Protein AF-A0A165S996-F1 (afdb_monomer_lite)

Secondary structure (DSSP, 8-state):
---PPP--------------------EE-TTT--EESSHHHHHHHHHHHS----EE--STT---EESSHHHHHHHHTT-

Organism: NCBI:txid1314782

Sequence (79 aa):
INVARPQVTTPAIKQASEKRREKPAPHVCEVCGSTFTRKANLIGHMTAHEGKRPYQCEYIGCSKAFARMNDLKRHQRIH

Radius of gyration: 21.16 Å; chains: 1; bounding box: 30×63×46 Å

Foldseek 3Di:
DDDDDDDDDDDPDPDDDDPDPPPPQVQADPVPRDGHVDPQVSQLVVCVVVVDQPAAAPDPPGGDGHSHPVVNVVVVVVD

Structure (mmCIF, N/CA/C/O backbone):
data_AF-A0A165S996-F1
#
_entry.id   AF-A0A165S996-F1
#
loop_
_atom_site.group_PDB
_atom_site.id
_atom_site.type_symbol
_atom_site.label_atom_id
_atom_site.label_alt_id
_atom_site.label_comp_id
_atom_site.label_asym_id
_atom_site.label_entity_id
_atom_site.label_seq_id
_atom_site.pdbx_PDB_ins_code
_atom_site.Cartn_x
_atom_site.Cartn_y
_atom_site.Cartn_z
_atom_site.occupancy
_atom_site.B_iso_or_equiv
_atom_site.auth_seq_id
_atom_site.auth_comp_id
_atom_site.auth_asym_id
_atom_site.auth_atom_id
_atom_site.pdbx_PDB_model_num
ATOM 1 N N . ILE A 1 1 ? 10.378 -53.131 -0.408 1.00 46.44 1 ILE A N 1
ATOM 2 C CA . ILE A 1 1 ? 11.043 -52.634 0.820 1.00 46.44 1 ILE A CA 1
ATOM 3 C C . ILE A 1 1 ? 10.434 -51.264 1.112 1.00 46.44 1 ILE A C 1
ATOM 5 O O . ILE A 1 1 ? 10.812 -50.294 0.472 1.00 46.44 1 ILE A O 1
ATOM 9 N N . ASN A 1 2 ? 9.396 -51.204 1.954 1.00 36.09 2 ASN A N 1
ATOM 10 C CA . ASN A 1 2 ? 8.745 -49.942 2.322 1.00 36.09 2 ASN A CA 1
ATOM 11 C C . ASN A 1 2 ? 9.608 -49.242 3.372 1.00 36.09 2 ASN A C 1
ATOM 13 O O . ASN A 1 2 ? 9.610 -49.644 4.532 1.00 36.09 2 ASN A O 1
ATOM 17 N N . VAL A 1 3 ? 10.354 -48.215 2.969 1.00 44.25 3 VAL A N 1
ATOM 18 C CA . VAL A 1 3 ? 11.098 -47.376 3.913 1.00 44.25 3 VAL A CA 1
ATOM 19 C C . VAL A 1 3 ? 10.152 -46.280 4.399 1.00 44.25 3 VAL A C 1
ATOM 21 O O . VAL A 1 3 ? 9.904 -45.296 3.704 1.00 44.25 3 VAL A O 1
ATOM 24 N N . ALA A 1 4 ? 9.563 -46.491 5.576 1.00 46.91 4 ALA A N 1
ATOM 25 C CA . ALA A 1 4 ? 8.745 -45.496 6.255 1.00 46.91 4 ALA A CA 1
ATOM 26 C C . ALA A 1 4 ? 9.619 -44.298 6.668 1.00 46.91 4 ALA A C 1
ATOM 28 O O . ALA A 1 4 ? 10.642 -44.451 7.334 1.00 46.91 4 ALA A O 1
ATOM 29 N N . ARG A 1 5 ? 9.216 -43.096 6.252 1.00 44.84 5 ARG A N 1
ATOM 30 C CA . ARG A 1 5 ? 9.861 -41.826 6.604 1.00 44.84 5 ARG A CA 1
ATOM 31 C C . ARG A 1 5 ? 9.548 -41.479 8.071 1.00 44.84 5 ARG A C 1
ATOM 33 O O . ARG A 1 5 ? 8.370 -41.483 8.427 1.00 44.84 5 ARG A O 1
ATOM 40 N N . PRO A 1 6 ? 10.538 -41.152 8.922 1.00 48.22 6 PRO A N 1
ATOM 41 C CA . PRO A 1 6 ? 10.259 -40.750 10.295 1.00 48.22 6 PRO A CA 1
ATOM 42 C C . PRO A 1 6 ? 9.630 -39.349 10.327 1.00 48.22 6 PRO A C 1
ATOM 44 O O . PRO A 1 6 ? 10.166 -38.392 9.766 1.00 48.22 6 PRO A O 1
ATOM 47 N N . GLN A 1 7 ? 8.477 -39.244 10.986 1.00 43.19 7 GLN A N 1
ATOM 48 C CA . GLN A 1 7 ? 7.775 -37.990 11.255 1.00 43.19 7 GLN A CA 1
ATOM 49 C C . GLN A 1 7 ? 8.464 -37.295 12.437 1.00 43.19 7 GLN A C 1
ATOM 51 O O . GLN A 1 7 ? 8.319 -37.716 13.582 1.00 43.19 7 GLN A O 1
ATOM 56 N N . VAL A 1 8 ? 9.235 -36.240 12.168 1.00 49.12 8 VAL A N 1
ATOM 57 C CA . VAL A 1 8 ? 9.824 -35.399 13.218 1.00 49.12 8 VAL A CA 1
ATOM 58 C C . VAL A 1 8 ? 8.758 -34.408 13.683 1.00 49.12 8 VAL A C 1
ATOM 60 O O . VAL A 1 8 ? 8.464 -33.430 12.999 1.00 49.12 8 VAL A O 1
ATOM 63 N N . THR A 1 9 ? 8.148 -34.668 14.836 1.00 44.38 9 THR A N 1
ATOM 64 C CA . THR A 1 9 ? 7.232 -33.735 15.500 1.00 44.38 9 THR A CA 1
ATOM 65 C C . THR A 1 9 ? 8.045 -32.682 16.249 1.00 44.38 9 THR A C 1
ATOM 67 O O . THR A 1 9 ? 8.581 -32.954 17.323 1.00 44.38 9 THR A O 1
ATOM 70 N N . THR A 1 10 ? 8.164 -31.478 15.696 1.00 49.72 10 THR A N 1
ATOM 71 C CA . THR A 1 10 ? 8.713 -30.327 16.424 1.00 49.72 10 THR A CA 1
ATOM 72 C C . THR A 1 10 ? 7.610 -29.649 17.251 1.00 49.72 10 THR A C 1
ATOM 74 O O . THR A 1 10 ? 6.524 -29.392 16.728 1.00 49.72 10 THR A O 1
ATOM 77 N N . PRO A 1 11 ? 7.838 -29.331 18.540 1.00 46.50 11 PRO A N 1
ATOM 78 C CA . PRO A 1 11 ? 6.883 -28.570 19.336 1.00 46.50 11 PRO A CA 1
ATOM 79 C C . PRO A 1 11 ? 7.049 -27.076 19.024 1.00 46.50 11 PRO A C 1
ATOM 81 O O . PRO A 1 11 ? 8.041 -26.453 19.403 1.00 46.50 11 PRO A O 1
ATOM 84 N N . ALA A 1 12 ? 6.089 -26.479 18.317 1.00 49.50 12 ALA A N 1
ATOM 85 C CA . ALA A 1 12 ? 6.110 -25.048 18.022 1.00 49.50 12 ALA A CA 1
ATOM 86 C C . ALA A 1 12 ? 5.657 -24.229 19.250 1.00 49.50 12 ALA A C 1
ATOM 88 O O . ALA A 1 12 ? 4.472 -24.032 19.500 1.00 49.50 12 ALA A O 1
ATOM 89 N N . ILE A 1 13 ? 6.655 -23.836 20.044 1.00 57.78 13 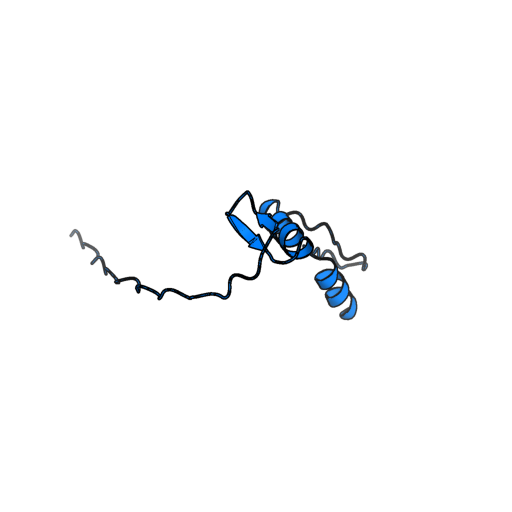ILE A N 1
ATOM 90 C CA . ILE A 1 13 ? 6.795 -22.643 20.897 1.00 57.78 13 ILE A CA 1
ATOM 91 C C . ILE A 1 13 ? 5.487 -21.891 21.227 1.00 57.78 13 ILE A C 1
ATOM 93 O O . ILE A 1 13 ? 4.967 -21.118 20.425 1.00 57.78 13 ILE A O 1
ATOM 97 N N . LYS A 1 14 ? 5.035 -22.008 22.484 1.00 53.25 14 LYS A N 1
ATOM 98 C CA . LYS A 1 14 ? 4.113 -21.046 23.108 1.00 53.25 14 LYS A CA 1
ATOM 99 C C . LYS A 1 14 ? 4.831 -19.697 23.206 1.00 53.25 14 LYS A C 1
ATOM 101 O O . LYS A 1 14 ? 5.679 -19.534 24.081 1.00 53.25 14 LYS A O 1
ATOM 106 N N . GLN A 1 15 ? 4.546 -18.752 22.312 1.00 43.62 15 GLN A N 1
ATOM 107 C CA . GLN A 1 15 ? 5.068 -17.391 22.451 1.00 43.62 15 GLN A CA 1
ATOM 108 C C . GLN A 1 15 ? 4.091 -16.509 23.226 1.00 43.62 15 GLN A C 1
ATOM 110 O O . GLN A 1 15 ? 2.874 -16.599 23.091 1.00 43.62 15 GLN A O 1
ATOM 115 N N . ALA A 1 16 ? 4.694 -15.755 24.136 1.00 44.12 16 ALA A N 1
ATOM 116 C CA . ALA A 1 16 ? 4.099 -15.131 25.294 1.00 44.12 16 ALA A CA 1
ATOM 117 C C . ALA A 1 16 ? 3.089 -14.033 24.950 1.00 44.12 16 ALA A C 1
ATOM 119 O O . ALA A 1 16 ? 3.185 -13.346 23.937 1.00 44.12 16 ALA A O 1
ATOM 120 N N . SER A 1 17 ? 2.153 -13.840 25.874 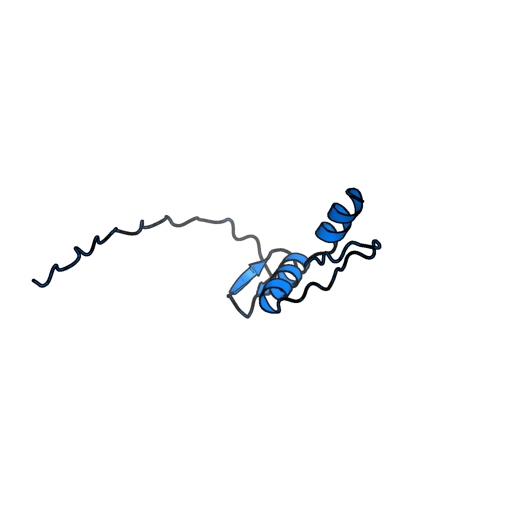1.00 61.31 17 SER A N 1
ATOM 121 C CA . SER A 1 17 ? 1.267 -12.687 25.964 1.00 61.31 17 SER A CA 1
ATOM 122 C C . SER A 1 17 ? 2.058 -11.37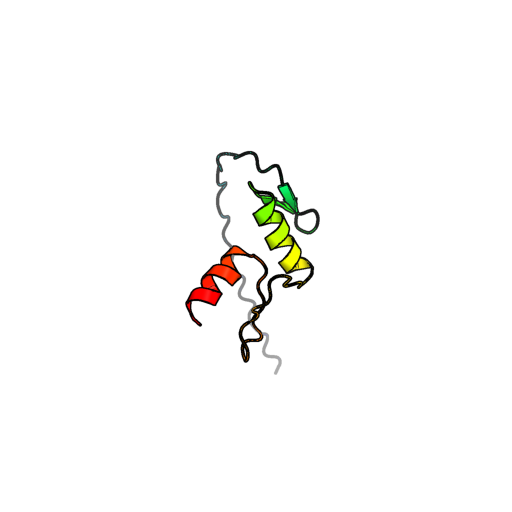3 25.928 1.00 61.31 17 SER A C 1
ATOM 124 O O . SER A 1 17 ? 2.593 -10.929 26.947 1.00 61.31 17 SER A O 1
ATOM 126 N N . GLU A 1 18 ? 2.111 -10.723 24.767 1.00 51.72 18 GLU A N 1
ATOM 127 C CA . GLU A 1 18 ? 2.571 -9.344 24.649 1.00 51.72 18 GLU A CA 1
ATOM 128 C C . GLU A 1 18 ? 1.450 -8.422 25.144 1.00 51.72 18 GLU A C 1
ATOM 130 O O . GLU A 1 18 ? 0.490 -8.139 24.428 1.00 51.72 18 GLU A O 1
ATOM 135 N N . LYS A 1 19 ? 1.558 -7.929 26.385 1.00 59.28 19 LYS A N 1
ATOM 136 C CA . LYS A 1 19 ? 0.764 -6.783 26.855 1.00 59.28 19 LYS A CA 1
ATOM 137 C C . LYS A 1 19 ? 1.176 -5.554 26.036 1.00 59.28 19 LYS A C 1
ATOM 139 O O . LYS A 1 19 ? 2.029 -4.763 26.437 1.00 59.28 19 LYS A O 1
ATOM 144 N N . ARG A 1 20 ? 0.611 -5.415 24.838 1.00 59.50 20 ARG A N 1
ATOM 145 C CA . ARG A 1 20 ? 0.795 -4.242 23.987 1.00 59.50 20 ARG A CA 1
ATOM 146 C C . ARG A 1 20 ? -0.051 -3.128 24.575 1.00 59.50 20 ARG A C 1
ATOM 148 O O . ARG A 1 20 ? -1.240 -3.301 24.802 1.00 59.50 20 ARG A O 1
ATOM 155 N N . ARG A 1 21 ? 0.562 -1.970 24.805 1.00 60.22 21 ARG A N 1
ATOM 156 C CA . ARG A 1 21 ? -0.164 -0.718 25.022 1.00 60.22 21 ARG A CA 1
ATOM 157 C C . ARG A 1 21 ? -1.121 -0.571 23.832 1.00 60.22 21 ARG A C 1
ATOM 159 O O . ARG A 1 21 ? -0.648 -0.339 22.718 1.00 60.22 21 ARG A O 1
ATOM 166 N N . GLU A 1 22 ? -2.414 -0.809 24.045 1.00 62.59 22 GLU A N 1
ATOM 167 C CA . GLU A 1 22 ? -3.458 -0.720 23.022 1.00 62.59 22 GLU A CA 1
ATOM 168 C C . GLU A 1 22 ? -3.543 0.733 22.571 1.00 62.59 22 GLU A C 1
ATOM 170 O O . GLU A 1 22 ? -4.243 1.573 23.131 1.00 62.59 22 GLU A O 1
ATOM 175 N N . LYS A 1 23 ? -2.717 1.075 21.587 1.00 67.62 23 LYS A N 1
ATOM 176 C CA . LYS A 1 23 ? -2.828 2.345 20.893 1.00 67.62 23 LYS A CA 1
ATOM 177 C C . LYS A 1 23 ? -4.101 2.217 20.062 1.00 67.62 23 LYS A C 1
ATOM 179 O O . LYS A 1 23 ? -4.139 1.290 19.249 1.00 67.62 23 LYS A O 1
ATOM 184 N N . PRO A 1 24 ? -5.116 3.080 20.245 1.00 68.38 24 PRO A N 1
ATOM 185 C CA . PRO A 1 24 ? -6.342 2.976 19.473 1.00 68.38 24 PRO A CA 1
ATOM 186 C C . PRO A 1 24 ? -5.962 3.007 17.993 1.00 68.38 24 PRO A C 1
ATOM 188 O O . PRO A 1 24 ? -5.354 3.960 17.500 1.00 68.38 24 PRO A O 1
ATOM 191 N N . ALA A 1 25 ? -6.227 1.894 17.321 1.00 73.81 25 ALA A N 1
ATOM 192 C CA . ALA A 1 25 ? -5.974 1.690 15.911 1.00 73.81 25 ALA A CA 1
ATOM 193 C C . ALA A 1 25 ? -7.344 1.647 15.231 1.00 73.81 25 ALA A C 1
ATOM 195 O O . ALA A 1 25 ? -7.899 0.566 15.052 1.00 73.81 25 ALA A O 1
ATOM 196 N N . PRO A 1 26 ? -7.931 2.815 14.909 1.00 79.62 26 PRO A N 1
ATOM 197 C CA . PRO A 1 26 ? -9.312 2.900 14.437 1.00 79.62 26 PRO A CA 1
ATOM 198 C C . PRO A 1 26 ? -9.497 2.347 13.018 1.00 79.62 26 PRO A C 1
ATOM 200 O O . PRO A 1 26 ? -10.613 2.313 12.513 1.00 79.62 26 PRO A O 1
ATOM 203 N N . HIS A 1 27 ? -8.417 1.960 12.336 1.00 87.00 27 HIS A N 1
ATOM 204 C CA . HIS A 1 27 ? -8.459 1.517 10.951 1.00 87.00 27 HIS A CA 1
ATOM 205 C C . HIS A 1 27 ? -8.149 0.028 10.878 1.00 87.00 27 HIS A C 1
ATOM 207 O O . HIS A 1 27 ? -6.993 -0.372 10.993 1.00 87.00 27 HIS A O 1
ATOM 213 N N . VAL A 1 28 ? -9.184 -0.779 10.679 1.00 86.06 28 VAL A N 1
ATOM 214 C CA . VAL A 1 28 ? -9.089 -2.239 10.615 1.00 86.06 28 VAL A CA 1
ATOM 215 C C . VAL A 1 28 ? -9.198 -2.692 9.163 1.00 86.06 28 VAL A C 1
ATOM 217 O O . VAL A 1 28 ? -9.957 -2.124 8.382 1.00 86.06 28 VAL A O 1
ATOM 220 N N . CYS A 1 29 ? -8.411 -3.692 8.787 1.00 85.38 29 CYS A N 1
ATOM 221 C CA . CYS A 1 29 ? -8.582 -4.399 7.531 1.00 85.38 29 CYS A CA 1
ATOM 222 C C . CYS A 1 29 ? -9.692 -5.436 7.680 1.00 85.38 29 CYS A C 1
ATOM 224 O O . CYS A 1 29 ? -9.569 -6.358 8.480 1.00 85.38 29 CYS A O 1
ATOM 226 N N . GLU A 1 30 ? -10.739 -5.325 6.872 1.00 82.25 30 GLU A N 1
ATOM 227 C CA . GLU A 1 30 ? -11.864 -6.269 6.885 1.00 82.25 30 GLU A CA 1
ATOM 228 C C . GLU A 1 30 ? -11.509 -7.636 6.275 1.00 82.25 30 GLU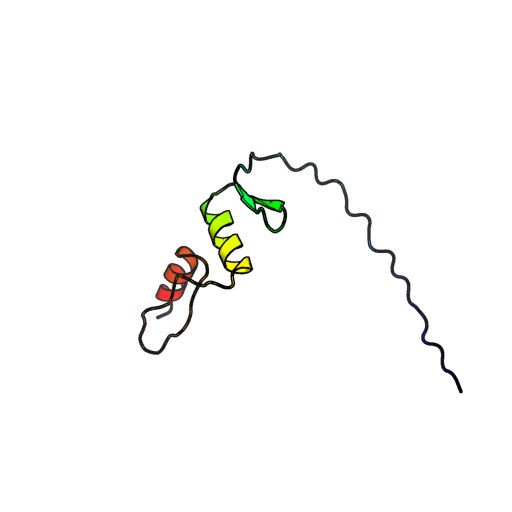 A C 1
ATOM 230 O O . GLU A 1 30 ? -12.188 -8.620 6.536 1.00 82.25 30 GLU A O 1
ATOM 235 N N . VAL A 1 31 ? -10.419 -7.722 5.503 1.00 83.31 31 VAL A N 1
ATOM 236 C CA . VAL A 1 31 ? -9.990 -8.966 4.840 1.00 83.31 31 VAL A CA 1
ATOM 237 C C . VAL A 1 31 ? -9.204 -9.877 5.785 1.00 83.31 31 VAL A C 1
ATOM 239 O O . VAL A 1 31 ? -9.385 -11.089 5.762 1.00 83.31 31 VAL A O 1
ATOM 242 N N . CYS A 1 32 ? -8.315 -9.318 6.611 1.00 86.44 32 CYS A N 1
ATOM 243 C CA . CYS A 1 32 ? -7.435 -10.105 7.485 1.00 86.44 32 CYS A CA 1
ATOM 244 C C . CYS A 1 32 ? -7.488 -9.710 8.970 1.00 86.44 32 CYS A C 1
ATOM 246 O O . CYS A 1 32 ? -6.737 -10.259 9.772 1.00 86.44 32 CYS A O 1
ATOM 248 N N . GLY A 1 33 ? -8.321 -8.737 9.349 1.00 82.12 33 GLY A N 1
ATOM 249 C CA . GLY A 1 33 ? -8.459 -8.268 10.732 1.00 82.12 33 GLY A CA 1
ATOM 250 C C . GLY A 1 33 ? -7.283 -7.433 11.252 1.00 82.12 33 GLY A C 1
ATOM 251 O O . GLY A 1 33 ? -7.270 -7.052 12.421 1.00 82.12 33 GLY A O 1
ATOM 252 N N . SER A 1 34 ? -6.287 -7.125 10.412 1.00 82.50 34 SER A N 1
ATOM 253 C CA . SER A 1 34 ? -5.122 -6.329 10.822 1.00 82.50 34 SER A CA 1
ATOM 254 C C . SER A 1 34 ? -5.522 -4.905 11.202 1.00 82.50 34 SER A C 1
ATOM 256 O O . SER A 1 34 ? -6.256 -4.243 10.469 1.00 82.50 34 SER A O 1
ATOM 258 N N . THR A 1 35 ? -5.002 -4.399 12.321 1.00 85.31 35 THR A N 1
ATOM 259 C CA . THR A 1 35 ? -5.309 -3.051 12.814 1.00 85.31 35 THR A CA 1
ATOM 260 C C . THR A 1 35 ? -4.168 -2.071 12.547 1.00 85.31 35 THR A C 1
ATOM 262 O O . THR A 1 35 ? -2.982 -2.363 12.715 1.00 85.31 35 THR A O 1
ATOM 265 N N . PHE A 1 36 ? -4.532 -0.864 12.123 1.00 85.38 36 PHE A N 1
ATOM 266 C CA . PHE A 1 36 ? -3.614 0.202 11.753 1.00 85.38 36 PHE A CA 1
ATOM 267 C C . PHE A 1 36 ? -3.965 1.491 12.493 1.00 85.38 36 PHE A C 1
ATOM 269 O O . PHE A 1 36 ? -5.115 1.912 12.597 1.00 85.38 36 PHE A O 1
ATOM 276 N N . THR A 1 37 ? -2.934 2.182 12.967 1.00 86.50 37 THR A N 1
ATOM 277 C CA . THR A 1 37 ? -3.073 3.485 13.637 1.00 86.50 37 THR A CA 1
ATOM 278 C C . THR A 1 37 ? -3.317 4.643 12.672 1.00 86.50 37 THR A C 1
ATOM 280 O O . THR A 1 37 ? -3.699 5.725 13.100 1.00 86.50 37 THR A O 1
ATOM 283 N N . ARG A 1 38 ? -3.079 4.451 11.369 1.00 85.38 38 ARG A N 1
ATOM 284 C CA . ARG A 1 38 ? -3.239 5.484 10.335 1.00 85.38 38 ARG A CA 1
ATOM 285 C C . ARG A 1 38 ? -3.959 4.919 9.120 1.00 85.38 38 ARG A C 1
ATOM 287 O O . ARG A 1 38 ? -3.567 3.865 8.620 1.00 85.38 38 ARG A O 1
ATOM 294 N N . LYS A 1 39 ? -4.914 5.678 8.577 1.00 84.06 39 LYS A N 1
ATOM 295 C CA . LYS A 1 39 ? -5.668 5.311 7.367 1.00 84.06 39 LYS A CA 1
ATOM 296 C C . LYS A 1 39 ? -4.760 5.027 6.167 1.00 84.06 39 LYS A C 1
ATOM 298 O O . LYS A 1 39 ? -4.979 4.060 5.454 1.00 84.06 39 LYS A O 1
ATOM 303 N N . ALA A 1 40 ? -3.694 5.810 5.980 1.00 82.56 40 ALA A N 1
ATOM 304 C CA . ALA A 1 40 ? -2.734 5.605 4.890 1.00 82.56 40 ALA A CA 1
ATOM 305 C C . ALA A 1 40 ? -2.035 4.233 4.946 1.00 82.56 40 ALA A C 1
ATOM 307 O O . ALA A 1 40 ? -1.733 3.655 3.905 1.00 82.56 40 ALA A O 1
ATOM 308 N N . ASN A 1 41 ? -1.805 3.698 6.151 1.00 84.69 41 ASN A N 1
ATOM 309 C CA . ASN A 1 41 ? -1.220 2.368 6.311 1.00 84.69 41 ASN A CA 1
ATOM 310 C C . ASN A 1 41 ? -2.237 1.277 5.970 1.00 84.69 41 ASN A C 1
ATOM 312 O O . ASN A 1 41 ? -1.864 0.324 5.300 1.00 84.69 41 ASN A O 1
ATOM 316 N N . LEU A 1 42 ? -3.506 1.449 6.365 1.00 87.00 42 LEU A N 1
ATOM 317 C CA . LEU A 1 42 ? -4.585 0.546 5.962 1.00 87.00 42 LEU A CA 1
ATOM 318 C C . LEU A 1 42 ? -4.758 0.544 4.435 1.00 87.00 42 LEU A C 1
ATOM 320 O O . LEU A 1 42 ? -4.777 -0.519 3.834 1.00 87.00 42 LEU A O 1
ATOM 324 N N . ILE A 1 43 ? -4.811 1.712 3.788 1.00 83.06 43 ILE A N 1
ATOM 325 C CA . ILE A 1 43 ? -4.949 1.807 2.322 1.00 83.06 43 ILE A CA 1
ATOM 326 C C . ILE A 1 43 ? -3.770 1.123 1.616 1.00 83.06 43 ILE A C 1
ATOM 328 O O . ILE A 1 43 ? -3.976 0.310 0.721 1.00 83.06 43 ILE A O 1
ATOM 332 N N . GLY A 1 44 ? -2.536 1.403 2.049 1.00 83.38 44 GLY A N 1
ATOM 333 C CA . GLY A 1 44 ? -1.339 0.751 1.506 1.00 83.38 44 GLY A CA 1
ATOM 334 C C . GLY A 1 44 ? -1.244 -0.749 1.818 1.00 83.38 44 GLY A C 1
ATOM 335 O O . GLY A 1 44 ? -0.486 -1.464 1.173 1.00 83.38 44 GLY A O 1
ATOM 336 N N . HIS A 1 45 ? -1.984 -1.228 2.814 1.00 85.38 45 HIS A N 1
ATOM 337 C CA . HIS A 1 45 ? -2.135 -2.648 3.100 1.00 85.38 45 HIS A CA 1
ATOM 338 C C . HIS A 1 45 ? -3.211 -3.284 2.205 1.00 85.38 45 HIS A C 1
ATOM 340 O O . HIS A 1 45 ? -2.989 -4.361 1.660 1.00 85.38 45 HIS A O 1
ATOM 346 N N . MET A 1 46 ? -4.331 -2.597 1.964 1.00 84.00 46 MET A N 1
ATOM 347 C CA . MET A 1 46 ? -5.384 -3.060 1.050 1.00 84.00 46 MET A CA 1
ATOM 348 C C . MET A 1 46 ? -4.886 -3.187 -0.392 1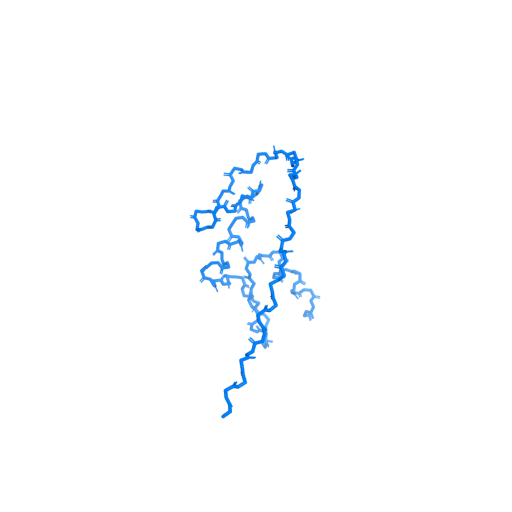.00 84.00 46 MET A C 1
ATOM 350 O O . MET A 1 46 ? -5.261 -4.120 -1.095 1.00 84.00 46 MET A O 1
ATOM 354 N N . THR A 1 47 ? -3.969 -2.322 -0.826 1.00 80.75 47 THR A N 1
ATOM 355 C CA . THR A 1 47 ? -3.323 -2.462 -2.139 1.00 80.75 47 THR A CA 1
ATOM 356 C C . THR A 1 47 ? -2.502 -3.747 -2.273 1.00 80.75 47 THR A C 1
ATOM 358 O O . THR A 1 47 ? -2.349 -4.249 -3.383 1.00 80.75 47 THR A O 1
ATOM 361 N N . ALA A 1 48 ? -2.016 -4.326 -1.168 1.00 79.25 48 ALA A N 1
ATOM 362 C CA . ALA A 1 48 ? -1.376 -5.640 -1.189 1.00 79.25 48 ALA A CA 1
ATOM 363 C C . ALA A 1 48 ? -2.394 -6.777 -1.378 1.00 79.25 48 ALA A C 1
ATOM 365 O O . ALA A 1 48 ? -2.087 -7.735 -2.080 1.00 79.25 48 ALA A O 1
ATOM 366 N N . HIS A 1 49 ? -3.602 -6.653 -0.815 1.00 81.94 49 HIS A N 1
ATOM 367 C CA . HIS A 1 49 ? -4.696 -7.600 -1.058 1.00 81.94 49 HIS A CA 1
ATOM 368 C C . HIS A 1 49 ? -5.183 -7.553 -2.508 1.00 81.94 49 HIS A C 1
ATOM 370 O O . HIS A 1 49 ? -5.366 -8.592 -3.132 1.00 81.94 49 HIS A O 1
ATOM 376 N N . GLU A 1 50 ? -5.359 -6.353 -3.058 1.00 78.00 50 GLU A N 1
ATOM 377 C CA . GLU A 1 50 ? -5.843 -6.174 -4.432 1.00 78.00 50 GLU A CA 1
ATOM 378 C C . GLU A 1 50 ? -4.737 -6.325 -5.490 1.00 78.00 50 GLU A C 1
ATOM 380 O O . GLU A 1 50 ? -5.014 -6.257 -6.685 1.00 78.00 50 GLU A O 1
ATOM 385 N N . GLY A 1 51 ? -3.471 -6.439 -5.076 1.00 75.56 51 GLY A N 1
ATOM 386 C CA . GLY A 1 51 ? -2.313 -6.424 -5.976 1.00 75.56 51 GLY A CA 1
ATOM 387 C C . GLY A 1 51 ? -2.130 -5.111 -6.751 1.00 75.56 51 GLY A C 1
ATOM 388 O O . GLY A 1 51 ? -1.249 -5.013 -7.607 1.00 75.56 51 GLY A O 1
ATOM 389 N N . LYS A 1 52 ? -2.936 -4.082 -6.470 1.00 78.06 52 LYS A N 1
ATOM 390 C CA . LYS A 1 52 ? -2.888 -2.803 -7.177 1.00 78.06 52 LYS A CA 1
ATOM 391 C C . LYS A 1 52 ? -1.694 -1.991 -6.705 1.00 78.06 52 LYS A C 1
ATOM 393 O O . LYS A 1 52 ? -1.481 -1.786 -5.516 1.00 78.06 52 LYS A O 1
ATOM 398 N N . ARG A 1 53 ? -0.929 -1.453 -7.648 1.00 80.69 53 ARG A N 1
ATOM 399 C CA . ARG A 1 53 ? 0.166 -0.519 -7.370 1.00 80.69 53 ARG A CA 1
ATOM 400 C C . ARG A 1 53 ? -0.139 0.804 -8.065 1.00 80.69 53 ARG A C 1
ATOM 402 O O . ARG A 1 53 ? 0.346 1.018 -9.169 1.00 80.69 53 ARG A O 1
ATOM 409 N N . PRO A 1 54 ? -0.970 1.666 -7.451 1.00 79.25 54 PRO A N 1
ATOM 410 C CA . PRO A 1 54 ? -1.466 2.872 -8.112 1.00 79.25 54 PRO A CA 1
ATOM 411 C C . PRO A 1 54 ? -0.373 3.920 -8.359 1.00 79.25 54 PRO A C 1
ATOM 413 O O . PRO A 1 54 ? -0.570 4.827 -9.156 1.00 79.25 54 PRO A O 1
ATOM 416 N N . TYR A 1 55 ? 0.776 3.816 -7.686 1.00 86.62 55 TYR A N 1
ATOM 417 C CA . TYR A 1 55 ? 1.860 4.788 -7.803 1.00 86.62 55 TYR A CA 1
ATOM 418 C C . TYR A 1 55 ? 2.944 4.262 -8.744 1.00 86.62 55 TYR A C 1
ATOM 420 O O . TYR A 1 55 ? 3.869 3.578 -8.302 1.00 86.62 55 TYR A O 1
ATOM 428 N N . GLN A 1 56 ? 2.828 4.560 -10.034 1.00 88.56 56 GLN A N 1
ATOM 429 C CA . GLN A 1 56 ? 3.809 4.172 -11.048 1.00 88.56 56 GLN A CA 1
ATOM 430 C C . GLN A 1 56 ? 4.915 5.225 -11.195 1.00 88.56 56 GLN A C 1
ATOM 432 O O . GLN A 1 56 ? 4.682 6.416 -11.009 1.00 88.56 56 GLN A O 1
ATOM 437 N N . CYS A 1 57 ? 6.136 4.779 -11.493 1.00 91.75 57 CYS A N 1
ATOM 438 C CA . CYS A 1 57 ? 7.229 5.670 -11.859 1.00 91.75 57 CYS A CA 1
ATOM 439 C C . CYS A 1 57 ? 7.045 6.172 -13.295 1.00 91.75 57 CYS A C 1
ATOM 441 O O . CYS A 1 57 ? 6.859 5.371 -14.205 1.00 91.75 57 CYS A O 1
ATOM 443 N N . GLU A 1 58 ? 7.121 7.488 -13.486 1.00 91.00 58 GLU A N 1
ATOM 444 C CA . GLU A 1 58 ? 6.951 8.149 -14.789 1.00 91.00 58 GLU A CA 1
ATOM 445 C C . GLU A 1 58 ? 8.274 8.324 -15.558 1.00 91.00 58 GLU A C 1
ATOM 447 O O . GLU A 1 58 ? 8.290 8.860 -16.663 1.00 91.00 58 GLU A O 1
ATOM 452 N N . TYR A 1 59 ? 9.403 7.877 -14.996 1.00 91.00 59 TYR A N 1
ATOM 453 C CA . TYR A 1 59 ? 10.704 7.974 -15.658 1.00 91.00 59 TYR A CA 1
ATOM 454 C C . TYR A 1 59 ? 10.781 7.033 -16.871 1.00 91.00 59 TYR A C 1
ATOM 456 O O . TYR A 1 59 ? 10.483 5.840 -16.769 1.00 91.00 59 TYR A O 1
ATOM 464 N N . ILE A 1 60 ? 11.226 7.554 -18.018 1.00 87.81 60 ILE A N 1
ATOM 465 C CA . ILE A 1 60 ? 11.324 6.794 -19.273 1.00 87.81 60 ILE A CA 1
ATOM 466 C C . ILE A 1 60 ? 12.318 5.634 -19.102 1.00 87.81 60 ILE A C 1
ATOM 468 O O . ILE A 1 60 ? 13.467 5.831 -18.724 1.00 87.81 60 ILE A O 1
ATOM 472 N N . GLY A 1 61 ? 11.868 4.405 -19.368 1.00 88.75 61 GLY A N 1
ATOM 473 C CA . GLY A 1 61 ? 12.658 3.185 -19.152 1.00 88.75 61 GLY A CA 1
ATOM 474 C C . GLY A 1 61 ? 12.530 2.578 -17.748 1.00 88.75 61 GLY A C 1
ATOM 475 O O . GLY A 1 61 ? 13.111 1.526 -17.486 1.00 88.75 61 GLY A O 1
ATOM 476 N N . CYS A 1 62 ? 11.741 3.180 -16.849 1.00 89.50 62 CYS A N 1
ATOM 477 C CA . CYS A 1 62 ? 11.421 2.613 -15.541 1.00 89.50 62 CYS A CA 1
ATOM 478 C C . CYS A 1 62 ? 9.943 2.211 -15.453 1.00 89.50 62 CYS A C 1
ATOM 480 O O . CYS A 1 62 ? 9.055 3.052 -15.442 1.00 89.50 62 CYS A O 1
ATOM 482 N N . SER A 1 63 ? 9.665 0.913 -15.311 1.00 86.75 63 SER A N 1
ATOM 483 C CA . SER A 1 63 ? 8.294 0.386 -15.161 1.00 86.75 63 SER A CA 1
ATOM 484 C C . SER A 1 63 ? 7.959 -0.016 -13.720 1.00 86.75 63 SER A C 1
ATOM 486 O O . SER A 1 63 ? 7.125 -0.890 -13.482 1.00 86.75 63 SER A O 1
ATOM 488 N N . LYS A 1 64 ? 8.632 0.574 -12.723 1.00 88.75 64 LYS A N 1
ATOM 489 C CA . LYS A 1 64 ? 8.393 0.237 -11.312 1.00 88.75 64 LYS A CA 1
ATOM 490 C C . LYS A 1 64 ? 7.126 0.917 -10.794 1.00 88.75 64 LYS A C 1
ATOM 492 O O . LYS A 1 64 ? 6.958 2.121 -10.942 1.00 88.75 64 LYS A O 1
ATOM 497 N N . ALA A 1 65 ? 6.276 0.147 -10.119 1.00 87.44 65 ALA A N 1
ATOM 498 C CA . ALA A 1 65 ? 5.085 0.644 -9.437 1.00 87.44 65 ALA A CA 1
ATOM 499 C C . ALA A 1 65 ? 5.116 0.312 -7.939 1.00 87.44 65 ALA A C 1
ATOM 501 O O . ALA A 1 65 ? 5.680 -0.706 -7.520 1.00 87.44 65 ALA A O 1
ATOM 502 N N . PHE A 1 66 ? 4.491 1.160 -7.128 1.00 86.25 66 PHE A N 1
ATOM 503 C CA . PHE A 1 66 ? 4.526 1.120 -5.671 1.00 86.25 66 PHE A CA 1
ATOM 504 C C . PHE A 1 66 ? 3.116 1.160 -5.078 1.00 86.25 66 PHE A C 1
ATOM 506 O O . PHE A 1 66 ? 2.18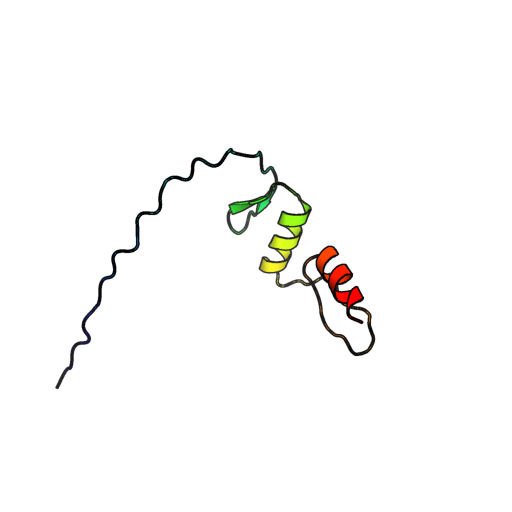2 1.729 -5.640 1.00 86.25 66 PHE A O 1
ATOM 513 N N . ALA A 1 67 ? 2.979 0.563 -3.895 1.00 82.50 67 ALA A N 1
ATOM 514 C CA . ALA A 1 67 ? 1.741 0.562 -3.118 1.00 82.50 67 ALA A CA 1
ATOM 515 C C . ALA A 1 67 ? 1.514 1.877 -2.348 1.00 82.50 67 ALA A C 1
ATOM 517 O O . ALA A 1 67 ? 0.392 2.160 -1.936 1.00 82.50 67 ALA A O 1
ATOM 518 N N . ARG A 1 68 ? 2.569 2.680 -2.135 1.00 82.94 68 ARG A N 1
ATOM 519 C CA . ARG A 1 68 ? 2.518 3.941 -1.379 1.00 82.94 68 ARG A CA 1
ATOM 520 C C . ARG A 1 68 ? 3.280 5.055 -2.086 1.00 82.94 68 ARG A C 1
ATOM 522 O O . ARG A 1 68 ? 4.384 4.845 -2.585 1.00 82.94 68 ARG A O 1
ATOM 529 N N . MET A 1 69 ? 2.746 6.270 -1.995 1.00 84.94 69 MET A N 1
ATOM 530 C CA . MET A 1 69 ? 3.349 7.477 -2.568 1.00 84.94 69 MET A CA 1
ATOM 531 C C . MET A 1 69 ? 4.748 7.778 -2.007 1.00 84.94 69 MET A C 1
ATOM 533 O O . MET A 1 69 ? 5.651 8.142 -2.751 1.00 84.94 69 MET A O 1
ATOM 537 N N . ASN A 1 70 ? 4.963 7.572 -0.704 1.00 88.38 70 ASN A N 1
ATOM 538 C CA . ASN A 1 70 ? 6.270 7.802 -0.074 1.00 88.38 70 ASN A CA 1
ATOM 539 C C . ASN A 1 70 ? 7.354 6.863 -0.628 1.00 88.38 70 ASN A C 1
ATOM 541 O O . ASN A 1 70 ? 8.523 7.242 -0.699 1.00 88.38 70 ASN A O 1
ATOM 545 N N . ASP A 1 71 ? 6.968 5.645 -1.023 1.00 88.81 71 ASP A N 1
ATOM 546 C CA . ASP A 1 71 ? 7.886 4.681 -1.626 1.00 88.81 71 ASP A CA 1
ATOM 547 C C . ASP A 1 71 ? 8.254 5.096 -3.053 1.00 88.81 71 ASP A C 1
ATOM 549 O O . ASP A 1 71 ? 9.441 5.097 -3.376 1.00 88.81 71 ASP A O 1
ATOM 553 N N . LEU A 1 72 ? 7.277 5.548 -3.853 1.00 91.31 72 LEU A N 1
ATOM 554 C CA . LEU A 1 72 ? 7.527 6.140 -5.173 1.00 91.31 72 LEU A CA 1
ATOM 555 C C . LEU A 1 72 ? 8.451 7.361 -5.067 1.00 91.31 72 LEU A C 1
ATOM 557 O O . LEU A 1 72 ? 9.472 7.414 -5.743 1.00 91.31 72 LEU A O 1
ATOM 561 N N . LYS A 1 73 ? 8.154 8.305 -4.167 1.00 91.31 73 LYS A N 1
ATOM 562 C CA . LYS A 1 73 ? 8.965 9.520 -3.986 1.00 91.31 73 LYS A CA 1
ATOM 563 C C . LYS A 1 73 ? 10.399 9.198 -3.571 1.00 91.31 73 LYS A C 1
ATOM 565 O O . LYS A 1 73 ? 11.346 9.838 -4.017 1.00 91.31 73 LYS A O 1
ATOM 570 N N . ARG A 1 74 ? 10.585 8.191 -2.712 1.00 93.50 74 ARG A N 1
ATOM 571 C CA . ARG A 1 74 ? 11.922 7.704 -2.356 1.00 93.50 74 ARG A CA 1
ATOM 572 C C . ARG A 1 74 ? 12.622 7.076 -3.556 1.00 93.50 74 ARG A C 1
ATOM 574 O O . ARG A 1 74 ? 13.808 7.331 -3.724 1.00 93.50 74 ARG A O 1
ATOM 581 N N . HIS A 1 75 ? 11.912 6.270 -4.337 1.00 93.62 75 HIS A N 1
ATOM 582 C CA . HIS A 1 75 ? 12.444 5.643 -5.539 1.00 93.62 75 HIS A CA 1
ATOM 583 C C . HIS A 1 75 ? 12.857 6.677 -6.589 1.00 93.62 75 HIS A C 1
ATOM 585 O O . HIS A 1 75 ? 13.939 6.550 -7.135 1.00 93.62 75 HIS A O 1
ATOM 591 N N . GLN A 1 76 ? 12.076 7.734 -6.800 1.00 92.25 76 GLN A N 1
ATOM 592 C CA . GLN A 1 76 ? 12.403 8.797 -7.756 1.00 92.25 76 GLN A CA 1
ATOM 593 C C . GLN A 1 76 ? 13.742 9.490 -7.478 1.00 92.25 76 GLN A C 1
ATOM 595 O O . GLN A 1 76 ? 14.339 10.018 -8.400 1.00 92.25 76 GLN A O 1
ATOM 600 N N . ARG A 1 77 ? 14.250 9.456 -6.238 1.00 93.19 77 ARG A N 1
ATOM 601 C CA . ARG A 1 77 ? 15.566 10.024 -5.894 1.00 93.19 77 ARG A CA 1
ATOM 602 C C . ARG A 1 77 ? 16.761 9.227 -6.428 1.00 93.19 77 ARG A C 1
ATOM 604 O O . ARG A 1 77 ? 17.884 9.667 -6.227 1.00 93.19 77 ARG A O 1
ATOM 611 N N . ILE A 1 78 ? 16.538 8.031 -6.974 1.00 89.69 78 ILE A N 1
ATOM 612 C CA . ILE A 1 78 ? 17.609 7.174 -7.512 1.00 89.69 78 ILE A CA 1
ATOM 613 C C . ILE A 1 78 ? 17.701 7.236 -9.040 1.00 89.69 78 ILE A C 1
ATOM 615 O O . ILE A 1 78 ? 18.592 6.606 -9.605 1.00 89.69 78 ILE A O 1
ATOM 619 N N . HIS A 1 79 ? 16.748 7.913 -9.682 1.00 85.44 79 HIS A N 1
ATOM 620 C CA . HIS A 1 79 ? 16.869 8.346 -11.070 1.00 85.44 79 HIS A CA 1
ATOM 621 C C . HIS A 1 79 ? 17.742 9.596 -11.119 1.00 85.44 79 HIS A C 1
ATOM 623 O O . HIS A 1 79 ? 18.535 9.690 -12.076 1.00 85.44 79 HIS A O 1
#

InterPro domains:
  IPR013087 Zinc finger C2H2-type [PF00096] (27-49)
  IPR013087 Zinc finger C2H2-type [PF00096] (55-79)
  IPR013087 Zinc finger C2H2-type [PS00028] (29-49)
  IPR013087 Zinc finger C2H2-type [PS00028] (57-79)
  IPR013087 Zinc finger C2H2-type [PS50157] (27-54)
  IPR013087 Zinc finger C2H2-type [PS50157] (55-79)
  IPR013087 Zinc finger C2H2-type [SM00355] (27-49)
  IPR013087 Zinc finger C2H2-type [SM00355] (55-79)
  IPR036236 Zinc finger C2H2 superfamily [SSF57667] (26-79)

pLDDT: mean 75.18, std 16.66, range [36.09, 93.62]